Protein AF-A0AAU9JA07-F1 (afdb_monomer)

Foldseek 3Di:
DDDDDPPPPPCVVPDPPDWDDDVQLCWTQDPVVNDIDGPDPVSVVSVVVVVVVVVVVVLVVLVVVLVVLVVVLVVLVVLLVVLVVLVVCVVVCVVVVHPSVVVNVVRPNVVSVPPPVSVVSSVVSVVVSVVVVVD

Sequence (135 aa):
MVAPKPDINPDWRNEDFLPVSIPVLGAHFEVQRAAWVVESGESKSKESQIRNNYKREELRQGFLMHLLTDKEVKLMRVRKEIAMILKEHEGILDMQGFPVKELLAQTDVERLLKEEDIGEIGKTTTEIFKEKILS

Mean predicted aligned error: 16.99 Å

pLDDT: mean 70.87, std 13.8, range [40.56, 91.56]

Organism: NCBI:txid1481888

Solvent-accessible surface area (backbone atoms only — not comparable to full-atom values): 8055 Å² total; per-residue (Å²): 140,80,81,81,74,81,85,74,74,78,65,76,78,73,59,84,73,73,78,53,64,43,78,89,46,54,30,37,44,39,75,94,70,76,39,81,46,64,69,59,75,64,29,59,51,48,47,49,50,52,53,50,51,50,54,53,48,52,53,49,52,52,53,51,50,51,55,47,50,54,49,51,49,51,51,51,50,52,51,39,52,52,47,49,54,47,63,77,41,32,72,62,38,47,75,70,71,42,69,44,70,62,51,55,68,72,38,65,47,71,56,54,69,67,56,79,62,68,68,52,63,56,46,54,55,54,50,55,50,51,54,70,72,76,110

Nearest PDB structures (foldseek):
  5nik-assembly1_D  TM=5.398E-01  e=7.171E+00  Escherichia coli K-12
  8f2k-assembly1_G  TM=4.599E-01  e=4.352E+00  Saccharomyces cerevisiae
  6xj1-assembly1_A  TM=5.580E-01  e=9.205E+00  Schizosaccharomyces pombe 972h-

Structure (mmCIF, N/CA/C/O backbone):
data_AF-A0AAU9JA07-F1
#
_entry.id   AF-A0AAU9JA07-F1
#
loop_
_atom_site.group_PDB
_atom_site.id
_atom_site.type_symbol
_atom_site.label_atom_id
_atom_site.label_alt_id
_atom_site.label_comp_id
_atom_site.label_asym_id
_atom_site.label_entity_id
_atom_site.label_seq_id
_atom_site.pdbx_PDB_ins_code
_atom_site.Cartn_x
_atom_site.Cartn_y
_atom_site.Cartn_z
_atom_site.occupancy
_atom_site.B_iso_or_equiv
_atom_site.auth_seq_id
_atom_site.auth_comp_id
_atom_site.auth_asym_id
_atom_site.auth_atom_id
_atom_site.pdbx_PDB_model_num
ATOM 1 N N . MET A 1 1 ? 24.961 -49.270 -36.520 1.00 40.56 1 MET A N 1
ATOM 2 C CA . MET A 1 1 ? 23.718 -48.511 -36.274 1.00 40.56 1 MET A CA 1
ATOM 3 C C . MET A 1 1 ? 24.064 -47.039 -36.418 1.00 40.56 1 MET A C 1
ATOM 5 O O . MET A 1 1 ? 24.866 -46.551 -35.636 1.00 40.56 1 MET A O 1
ATOM 9 N N . VAL A 1 2 ? 23.591 -46.384 -37.479 1.00 42.81 2 VAL A N 1
ATOM 10 C CA . VAL A 1 2 ? 23.862 -44.965 -37.767 1.00 42.81 2 VAL A CA 1
ATOM 11 C C . VAL A 1 2 ? 22.560 -44.216 -37.508 1.00 42.81 2 VAL A C 1
ATOM 13 O O . VAL A 1 2 ? 21.531 -44.602 -38.056 1.00 42.81 2 VAL A O 1
ATOM 16 N N . ALA A 1 3 ? 22.585 -43.214 -36.628 1.00 48.97 3 ALA A N 1
ATOM 17 C CA . ALA A 1 3 ? 21.415 -42.387 -36.352 1.00 48.97 3 ALA A CA 1
ATOM 18 C C . ALA A 1 3 ? 21.004 -41.620 -37.625 1.00 48.97 3 ALA A C 1
ATOM 20 O O . ALA A 1 3 ? 21.891 -41.147 -38.347 1.00 48.97 3 ALA A O 1
ATOM 21 N N . PRO A 1 4 ? 19.699 -41.486 -37.924 1.00 52.22 4 PRO A N 1
ATOM 22 C CA . PRO A 1 4 ? 19.262 -40.669 -39.045 1.00 52.22 4 PRO A CA 1
ATOM 23 C C . PRO A 1 4 ? 19.662 -39.217 -38.775 1.00 52.22 4 PRO A C 1
ATOM 25 O O . PRO A 1 4 ? 19.437 -38.684 -37.687 1.00 52.22 4 PRO A O 1
ATOM 28 N N . LYS A 1 5 ? 20.308 -38.589 -39.762 1.00 60.59 5 LYS A N 1
ATOM 29 C CA . LYS A 1 5 ? 20.547 -37.145 -39.737 1.00 60.59 5 LYS A CA 1
ATOM 30 C C . LYS A 1 5 ? 19.185 -36.444 -39.735 1.00 60.59 5 LYS A C 1
ATOM 32 O O . LYS A 1 5 ? 18.294 -36.914 -40.439 1.00 60.59 5 LYS A O 1
ATOM 37 N N . PRO A 1 6 ? 19.009 -35.351 -38.976 1.00 54.81 6 PRO A N 1
ATOM 38 C CA . PRO A 1 6 ? 17.796 -34.563 -39.092 1.00 54.81 6 PRO A CA 1
ATOM 39 C C . PRO A 1 6 ? 17.710 -34.032 -40.525 1.00 54.81 6 PRO A C 1
ATOM 41 O O . PRO A 1 6 ? 18.677 -33.450 -41.027 1.00 54.81 6 PRO A O 1
ATOM 44 N N . ASP A 1 7 ? 16.569 -34.255 -41.174 1.00 55.75 7 ASP A N 1
ATOM 45 C CA . ASP A 1 7 ? 16.219 -33.604 -42.431 1.00 55.75 7 ASP A CA 1
ATOM 46 C C . ASP A 1 7 ? 16.084 -32.104 -42.156 1.00 55.75 7 ASP A C 1
ATOM 48 O O . ASP A 1 7 ? 15.031 -31.597 -41.772 1.00 55.75 7 ASP A O 1
ATOM 52 N N . ILE A 1 8 ? 17.196 -31.382 -42.282 1.00 55.81 8 ILE A N 1
ATOM 53 C CA . ILE A 1 8 ? 17.186 -29.925 -42.281 1.00 55.81 8 ILE A CA 1
ATOM 54 C C . ILE A 1 8 ? 16.647 -29.527 -43.648 1.00 55.81 8 ILE A C 1
ATOM 56 O O . ILE A 1 8 ? 17.390 -29.463 -44.627 1.00 55.81 8 ILE A O 1
ATOM 60 N N . ASN A 1 9 ? 15.336 -29.308 -43.707 1.00 54.88 9 ASN A N 1
ATOM 61 C CA . ASN A 1 9 ? 14.677 -28.742 -44.870 1.00 54.88 9 ASN A CA 1
ATOM 62 C C . ASN A 1 9 ? 15.345 -27.385 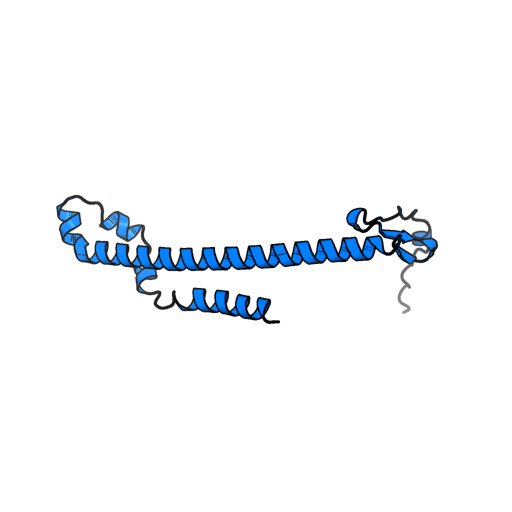-45.197 1.00 54.88 9 ASN A C 1
ATOM 64 O O . ASN A 1 9 ? 15.330 -26.496 -44.342 1.00 54.88 9 ASN A O 1
ATOM 68 N N . PRO A 1 10 ? 15.982 -27.201 -46.368 1.00 49.09 10 PRO A N 1
ATOM 69 C CA . PRO A 1 10 ? 16.710 -25.972 -46.691 1.00 49.09 10 PRO A CA 1
ATOM 70 C C . PRO A 1 10 ? 15.791 -24.802 -47.087 1.00 49.09 10 PRO A C 1
ATOM 72 O O . PRO A 1 10 ? 16.287 -23.714 -47.379 1.00 49.09 10 PRO A O 1
ATOM 75 N N . ASP A 1 11 ? 14.470 -25.004 -47.080 1.00 48.94 11 ASP A N 1
ATOM 76 C CA . ASP A 1 11 ? 13.485 -24.068 -47.634 1.00 48.94 11 ASP A CA 1
ATOM 77 C C . ASP A 1 11 ? 13.086 -22.894 -46.721 1.00 48.94 11 ASP A C 1
ATOM 79 O O . ASP A 1 11 ? 12.333 -22.021 -47.141 1.00 48.94 11 ASP A O 1
ATOM 83 N N . TRP A 1 12 ? 13.650 -22.775 -45.513 1.00 52.06 12 TRP A N 1
ATOM 84 C CA . TRP A 1 12 ? 13.447 -21.583 -44.664 1.00 52.06 12 TRP A CA 1
ATOM 85 C C . TRP A 1 12 ? 14.031 -20.296 -45.273 1.00 52.06 12 TRP A C 1
ATOM 87 O O . TRP A 1 12 ? 13.780 -19.199 -44.784 1.00 52.06 12 TRP A O 1
ATOM 97 N N . ARG A 1 13 ? 14.826 -20.408 -46.345 1.00 51.31 13 ARG A N 1
ATOM 98 C CA . ARG A 1 13 ? 15.372 -19.259 -47.081 1.00 51.31 13 ARG A CA 1
ATOM 99 C C . ARG A 1 13 ? 14.358 -18.562 -47.993 1.00 51.31 13 ARG A C 1
ATOM 101 O O . ARG A 1 13 ? 14.676 -17.482 -48.476 1.00 51.31 13 ARG A O 1
ATOM 108 N N . ASN A 1 14 ? 13.186 -19.160 -48.213 1.00 48.97 14 ASN A N 1
ATOM 109 C CA . ASN A 1 14 ? 12.135 -18.642 -49.094 1.00 48.97 14 ASN A CA 1
ATOM 110 C C . ASN A 1 14 ? 10.876 -18.200 -48.329 1.00 48.97 14 ASN A C 1
ATOM 112 O O . ASN A 1 14 ? 9.817 -18.035 -48.931 1.00 48.97 14 ASN A O 1
ATOM 116 N N . GLU A 1 15 ? 10.960 -18.012 -47.009 1.00 51.81 15 GLU A N 1
ATOM 117 C CA . GLU A 1 15 ? 9.952 -17.212 -46.320 1.00 51.81 15 GLU A CA 1
ATOM 118 C C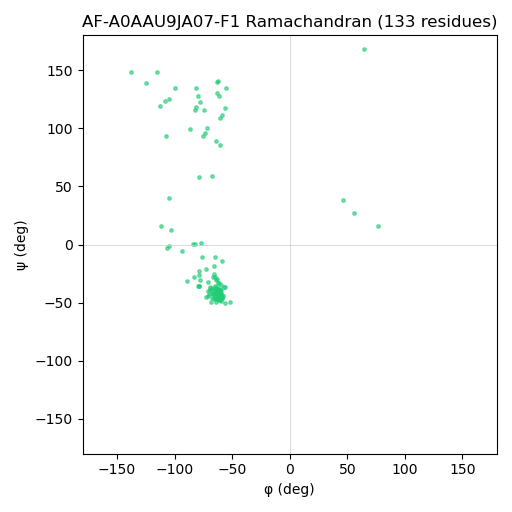 . GLU A 1 15 ? 10.227 -15.747 -46.667 1.00 51.81 15 GLU A C 1
ATOM 120 O O . GLU A 1 15 ? 11.292 -15.216 -46.348 1.00 51.81 15 GLU A O 1
ATOM 125 N N . ASP A 1 16 ? 9.289 -15.099 -47.363 1.00 53.19 16 ASP A N 1
ATOM 126 C CA . ASP A 1 16 ? 9.285 -13.650 -47.554 1.00 53.19 16 ASP A CA 1
ATOM 127 C C . ASP A 1 16 ? 9.186 -12.991 -46.170 1.00 53.19 16 ASP A C 1
ATOM 129 O O . ASP A 1 16 ? 8.100 -12.708 -45.658 1.00 53.19 16 ASP A O 1
ATOM 133 N N . PHE A 1 17 ? 10.334 -12.801 -45.515 1.00 53.94 17 PHE A N 1
ATOM 134 C CA . PHE A 1 17 ? 10.407 -12.138 -44.224 1.00 53.94 17 PHE A CA 1
ATOM 135 C C . PHE A 1 17 ? 9.873 -10.720 -44.399 1.00 53.94 17 PHE A C 1
ATOM 137 O O . PHE A 1 17 ? 10.503 -9.869 -45.031 1.00 53.94 17 PHE A O 1
ATOM 144 N N . LEU A 1 18 ? 8.687 -10.476 -43.837 1.00 57.69 18 LEU A N 1
ATOM 145 C CA . LEU A 1 18 ? 8.091 -9.151 -43.819 1.00 57.69 18 LEU A CA 1
ATOM 146 C C . LEU A 1 18 ? 9.085 -8.177 -43.169 1.00 57.69 18 LEU A C 1
ATOM 148 O O . LEU A 1 18 ? 9.664 -8.507 -42.129 1.00 57.69 18 LEU A O 1
ATOM 152 N N . PRO A 1 19 ? 9.298 -6.986 -43.753 1.00 59.09 19 PRO A N 1
ATOM 153 C CA . PRO A 1 19 ? 10.211 -6.006 -43.190 1.00 59.09 19 PRO A CA 1
ATOM 154 C C . PRO A 1 19 ? 9.760 -5.645 -41.770 1.00 59.09 19 PRO A C 1
ATOM 156 O O . PRO A 1 19 ? 8.714 -5.026 -41.564 1.00 59.09 19 PRO A O 1
ATOM 159 N N . VAL A 1 20 ? 10.553 -6.052 -40.776 1.00 65.00 20 VAL A N 1
ATOM 160 C CA . VAL A 1 20 ? 10.305 -5.727 -39.371 1.00 65.00 20 VAL A CA 1
ATOM 161 C C . VAL A 1 20 ? 10.829 -4.321 -39.126 1.00 65.00 20 VAL A C 1
ATOM 163 O O . VAL A 1 20 ? 12.022 -4.050 -39.275 1.00 65.00 20 VAL A O 1
ATOM 166 N N . SER A 1 21 ? 9.930 -3.417 -38.752 1.00 68.06 21 SER A N 1
ATOM 167 C CA . SER A 1 21 ? 10.284 -2.058 -38.352 1.00 68.06 21 SER A CA 1
ATOM 168 C C . SER A 1 21 ? 9.933 -1.825 -36.890 1.00 68.06 21 SER A C 1
ATOM 170 O O . SER A 1 21 ? 8.974 -2.389 -36.364 1.00 68.06 21 SER A O 1
ATOM 172 N N . ILE A 1 22 ? 10.725 -0.984 -36.230 1.00 65.62 22 ILE A N 1
ATOM 173 C CA . ILE A 1 22 ? 10.419 -0.411 -34.924 1.00 65.62 22 ILE A CA 1
ATOM 174 C C . ILE A 1 22 ? 10.077 1.061 -35.185 1.00 65.62 22 ILE A C 1
ATOM 176 O O . ILE A 1 22 ? 10.986 1.897 -35.229 1.00 65.62 22 ILE A O 1
ATOM 180 N N . PRO A 1 23 ? 8.785 1.406 -35.365 1.00 61.41 23 PRO A N 1
ATOM 181 C CA . PRO A 1 23 ? 8.366 2.742 -35.801 1.00 61.41 23 PRO A CA 1
ATOM 182 C C . PRO A 1 23 ? 8.823 3.839 -34.838 1.00 61.41 23 PRO A C 1
ATOM 184 O O . PRO A 1 23 ? 9.204 4.930 -35.245 1.00 61.41 23 PRO A O 1
ATOM 187 N N . VAL A 1 24 ? 8.843 3.509 -33.546 1.00 61.59 24 VAL A N 1
ATOM 188 C CA . VAL A 1 24 ? 9.243 4.401 -32.452 1.00 61.59 24 VAL A CA 1
ATOM 189 C C . VAL A 1 24 ? 10.717 4.820 -32.546 1.00 61.59 24 VAL A C 1
ATOM 191 O O . VAL A 1 24 ? 11.068 5.926 -32.140 1.00 61.59 24 VAL A O 1
ATOM 194 N N . LEU A 1 25 ? 11.576 3.959 -33.099 1.00 58.31 25 LEU A N 1
ATOM 195 C CA . LEU A 1 25 ? 13.014 4.205 -33.249 1.00 58.31 25 LEU A CA 1
ATOM 196 C C . LEU A 1 25 ? 13.413 4.544 -34.689 1.00 58.31 25 LEU A C 1
ATOM 198 O O . LEU A 1 25 ? 14.594 4.762 -34.936 1.00 58.31 25 LEU A O 1
ATOM 202 N N . GLY A 1 26 ? 12.467 4.556 -35.637 1.00 63.22 26 GLY A N 1
ATOM 203 C CA . GLY A 1 26 ? 12.780 4.703 -37.062 1.00 63.22 26 GLY A CA 1
ATOM 204 C C . GLY A 1 26 ? 13.760 3.637 -37.571 1.00 63.22 26 GLY A C 1
ATOM 205 O O . GLY A 1 26 ? 14.533 3.894 -38.490 1.00 63.22 26 GLY A O 1
ATOM 206 N N . ALA A 1 27 ? 13.779 2.462 -36.932 1.00 66.00 27 ALA A N 1
ATOM 207 C CA . ALA A 1 27 ? 14.695 1.377 -37.259 1.00 66.00 27 ALA A CA 1
ATOM 208 C C . ALA A 1 27 ? 13.979 0.342 -38.124 1.00 66.00 27 ALA A C 1
ATOM 210 O O . ALA A 1 27 ? 12.858 -0.063 -37.809 1.00 66.00 27 ALA A O 1
ATOM 211 N N . HIS A 1 28 ? 14.630 -0.108 -39.189 1.00 71.56 28 HIS A N 1
ATOM 212 C CA . HIS A 1 28 ? 14.137 -1.185 -40.038 1.00 71.56 28 HIS A CA 1
ATOM 213 C C . HIS A 1 28 ? 15.190 -2.285 -40.142 1.00 71.56 28 HIS A C 1
ATOM 215 O O . HIS A 1 28 ? 16.392 -2.021 -40.217 1.00 71.56 28 HIS A O 1
ATOM 221 N N . PHE A 1 29 ? 14.744 -3.536 -40.091 1.00 70.25 29 PHE A N 1
ATOM 222 C CA . PHE A 1 29 ? 15.626 -4.679 -40.254 1.00 70.25 29 PHE A CA 1
ATOM 223 C C . PHE A 1 29 ? 15.852 -4.943 -41.744 1.00 70.25 29 PHE A C 1
ATOM 225 O O . PHE A 1 29 ? 14.919 -5.270 -42.479 1.00 70.25 29 PHE A O 1
ATOM 232 N N . GLU A 1 30 ? 17.095 -4.793 -42.196 1.00 73.19 30 GLU A N 1
ATOM 233 C CA . GLU A 1 30 ? 17.479 -5.060 -43.577 1.00 73.19 30 GLU A CA 1
ATOM 234 C C . GLU A 1 30 ? 17.831 -6.548 -43.716 1.00 73.19 30 GLU A C 1
ATOM 236 O O . GLU A 1 30 ? 18.935 -6.986 -43.379 1.00 73.19 30 GLU A O 1
ATOM 241 N N . VAL A 1 31 ? 16.876 -7.334 -44.225 1.00 68.69 31 VAL A N 1
ATOM 242 C CA . VAL A 1 31 ? 16.984 -8.801 -44.374 1.00 68.69 31 VAL A CA 1
ATOM 243 C C . VAL A 1 31 ? 18.214 -9.199 -45.200 1.00 68.69 31 VAL A C 1
ATOM 245 O O . VAL A 1 31 ? 18.902 -10.157 -44.860 1.00 68.69 31 VAL A O 1
ATOM 248 N N . GLN A 1 32 ? 18.561 -8.416 -46.228 1.00 70.62 32 GLN A N 1
ATOM 249 C CA . GLN A 1 32 ? 19.717 -8.673 -47.101 1.00 70.62 32 GLN A CA 1
ATOM 250 C C . GLN A 1 32 ? 21.068 -8.583 -46.382 1.00 70.62 32 GLN A C 1
ATOM 252 O O . GLN A 1 32 ? 22.032 -9.226 -46.794 1.00 70.62 32 GLN A O 1
ATOM 257 N N . ARG A 1 33 ? 21.152 -7.785 -45.313 1.00 67.38 33 ARG A N 1
ATOM 258 C CA . ARG A 1 33 ? 22.373 -7.607 -44.516 1.00 67.38 33 ARG A CA 1
ATOM 259 C C . ARG A 1 33 ? 22.310 -8.308 -43.164 1.00 67.38 33 ARG A C 1
ATOM 261 O O . ARG A 1 33 ? 23.290 -8.260 -42.426 1.00 67.38 33 ARG A O 1
ATOM 268 N N . ALA A 1 34 ? 21.172 -8.929 -42.842 1.00 70.38 34 ALA A N 1
ATOM 269 C CA . ALA A 1 34 ? 20.853 -9.452 -41.517 1.00 70.38 34 ALA A CA 1
ATOM 270 C C . ALA A 1 34 ? 21.177 -8.444 -40.393 1.00 70.38 34 ALA A C 1
ATOM 272 O O . ALA A 1 34 ? 21.690 -8.814 -39.337 1.00 70.38 34 ALA A O 1
ATOM 273 N N . ALA A 1 35 ? 20.918 -7.154 -40.636 1.00 69.31 35 ALA A N 1
ATOM 274 C CA . ALA A 1 35 ? 21.334 -6.066 -39.759 1.00 69.31 35 ALA A CA 1
ATOM 275 C C . ALA A 1 35 ? 20.227 -5.022 -39.585 1.00 69.31 35 ALA A C 1
ATOM 277 O O . ALA A 1 35 ? 19.433 -4.760 -40.488 1.00 69.31 35 ALA A O 1
ATOM 278 N N . TRP A 1 36 ? 20.200 -4.396 -38.409 1.00 70.00 36 TRP A N 1
ATOM 279 C CA . TRP A 1 36 ? 19.332 -3.257 -38.135 1.00 70.00 36 TRP A CA 1
ATOM 280 C C . TRP A 1 36 ? 19.919 -1.991 -38.748 1.00 70.00 36 TRP A C 1
ATOM 282 O O . TRP A 1 36 ? 21.042 -1.600 -38.424 1.00 70.00 36 TRP A O 1
ATOM 292 N N . VAL A 1 37 ? 19.140 -1.340 -39.606 1.00 65.88 37 VAL A N 1
ATOM 293 C CA . VAL A 1 37 ? 19.485 -0.055 -40.204 1.00 65.88 37 VAL A CA 1
ATOM 294 C C . VAL A 1 37 ? 18.661 1.022 -39.514 1.00 65.88 37 VAL A C 1
ATOM 296 O O . VAL A 1 37 ? 17.438 0.937 -39.394 1.00 65.88 37 VAL A O 1
ATOM 299 N N . VAL A 1 38 ? 19.365 2.026 -39.002 1.00 64.06 38 VAL A N 1
ATOM 300 C CA . VAL A 1 38 ? 18.788 3.144 -38.260 1.00 64.06 38 VAL A CA 1
ATOM 301 C C . VAL A 1 38 ? 18.982 4.401 -39.096 1.00 64.06 38 VAL A C 1
ATOM 303 O O . VAL A 1 38 ? 20.118 4.784 -39.384 1.00 64.06 38 VAL A O 1
ATOM 306 N N . GLU A 1 39 ? 17.889 5.053 -39.488 1.00 59.12 39 GLU A N 1
ATOM 307 C CA . GLU A 1 39 ? 17.964 6.312 -40.227 1.00 59.12 39 GLU A CA 1
ATOM 308 C C . GLU A 1 39 ? 18.428 7.444 -39.291 1.00 59.12 39 GLU A C 1
ATOM 310 O O . GLU A 1 39 ? 17.667 8.017 -38.513 1.00 59.12 39 GLU A O 1
ATOM 315 N N . SER A 1 40 ? 19.721 7.769 -39.386 1.00 59.56 40 SER A N 1
ATOM 316 C CA . SER A 1 40 ? 20.379 8.985 -38.879 1.00 59.56 40 SER A CA 1
ATOM 317 C C . SER A 1 40 ? 20.416 9.227 -37.350 1.00 59.56 40 SER A C 1
ATOM 319 O O . SER A 1 40 ? 19.771 8.563 -36.538 1.00 59.56 40 SER A O 1
ATOM 321 N N . GLY A 1 41 ? 21.226 10.216 -36.940 1.00 58.34 41 GLY A N 1
ATOM 322 C CA . GLY A 1 41 ? 21.468 10.607 -35.542 1.00 58.34 41 GLY A CA 1
ATOM 323 C C . GLY A 1 41 ? 20.230 11.045 -34.744 1.00 58.34 41 GLY A C 1
ATOM 324 O O . GLY A 1 41 ? 20.289 11.059 -33.513 1.00 58.34 41 GLY A O 1
ATOM 325 N N . GLU A 1 42 ? 19.096 11.324 -35.398 1.00 62.19 42 GLU A N 1
ATOM 326 C CA . GLU A 1 42 ? 17.814 11.583 -34.725 1.00 62.19 42 GLU A CA 1
ATOM 327 C 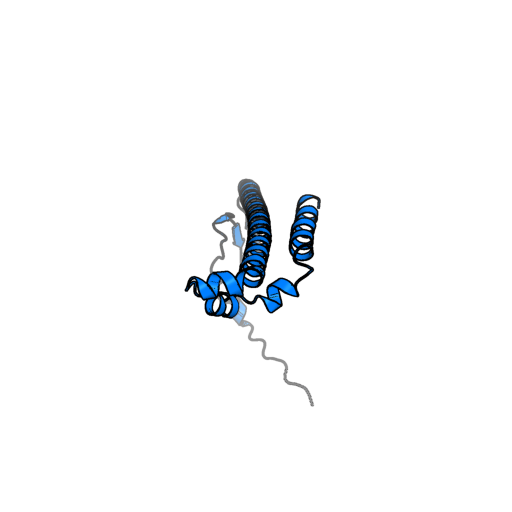C . GLU A 1 42 ? 17.309 10.380 -33.924 1.00 62.19 42 GLU A C 1
ATOM 329 O O . GLU A 1 42 ? 16.714 10.546 -32.860 1.00 62.19 42 GLU A O 1
ATOM 334 N N . SER A 1 43 ? 17.584 9.165 -34.390 1.00 64.62 43 SER A N 1
ATOM 335 C CA . SER A 1 43 ? 17.106 7.937 -33.754 1.00 64.62 43 SER A CA 1
ATOM 336 C C . SER A 1 43 ? 17.808 7.664 -32.421 1.00 64.62 43 SER A C 1
ATOM 338 O O . SER A 1 43 ? 17.169 7.221 -31.471 1.00 64.62 43 SER A O 1
ATOM 340 N N . LYS A 1 44 ? 19.087 8.053 -32.284 1.00 65.69 44 LYS A N 1
ATOM 341 C CA . LYS A 1 44 ? 19.803 8.023 -30.993 1.00 65.69 44 LYS A CA 1
ATOM 342 C C . LYS A 1 44 ? 19.235 9.039 -29.999 1.00 65.69 44 LYS A C 1
ATOM 344 O O . LYS A 1 44 ? 19.145 8.753 -28.808 1.00 65.69 44 LYS A O 1
ATOM 349 N N . SER A 1 45 ? 18.837 10.218 -30.484 1.00 70.75 45 SER A N 1
ATOM 350 C CA . SER A 1 45 ? 18.174 11.240 -29.662 1.00 70.75 45 SER A CA 1
ATOM 351 C C . SER A 1 45 ? 16.802 10.757 -29.180 1.00 70.75 45 SER A C 1
ATOM 353 O O . SER A 1 45 ? 16.512 10.833 -27.987 1.00 70.75 45 SER A O 1
ATOM 355 N N . LYS A 1 46 ? 15.995 10.169 -30.074 1.00 75.12 46 LYS A N 1
ATOM 356 C CA . LYS A 1 46 ? 14.689 9.572 -29.745 1.00 75.12 46 LYS A CA 1
ATOM 357 C C . LYS A 1 46 ? 14.828 8.410 -28.760 1.00 75.12 46 LYS A C 1
ATOM 359 O O . LYS A 1 46 ? 14.120 8.383 -27.757 1.00 75.12 46 LYS A O 1
ATOM 364 N N . GLU A 1 47 ? 15.789 7.509 -28.969 1.00 73.00 47 GLU A N 1
ATOM 365 C CA . GLU A 1 47 ? 16.089 6.425 -28.026 1.00 73.00 47 GLU A CA 1
ATOM 366 C C . GLU A 1 47 ? 16.496 6.975 -26.650 1.00 73.00 47 GLU A C 1
ATOM 368 O O . GLU A 1 47 ? 15.983 6.530 -25.622 1.00 73.00 47 GLU A O 1
ATOM 373 N N . SER A 1 48 ? 17.363 7.993 -26.614 1.00 78.19 48 SER A N 1
ATOM 374 C CA . SER A 1 48 ? 17.770 8.645 -25.367 1.00 78.19 48 SER A CA 1
ATOM 375 C C . SER A 1 48 ? 16.600 9.334 -24.661 1.00 78.19 48 SER A C 1
ATOM 377 O O . SER A 1 48 ? 16.521 9.280 -23.434 1.00 78.19 48 SER A O 1
ATOM 379 N N . GLN A 1 49 ? 15.690 9.976 -25.397 1.00 80.56 49 GLN A N 1
ATOM 380 C CA . GLN A 1 49 ? 14.488 10.594 -24.834 1.00 80.56 49 GLN A CA 1
ATOM 381 C C . GLN A 1 49 ? 13.545 9.545 -24.241 1.00 80.56 49 GLN A C 1
ATOM 383 O O . GLN A 1 49 ? 13.075 9.717 -23.118 1.00 80.56 49 GLN A O 1
ATOM 388 N N . ILE A 1 50 ? 13.315 8.436 -24.947 1.00 81.38 50 ILE A N 1
ATOM 389 C CA . ILE A 1 50 ? 12.482 7.329 -24.460 1.00 81.38 50 ILE A CA 1
ATOM 390 C C . ILE A 1 50 ? 13.100 6.712 -23.206 1.00 81.38 50 ILE A C 1
ATOM 392 O O . ILE A 1 50 ? 12.405 6.531 -22.208 1.00 81.38 50 ILE A O 1
ATOM 396 N N . ARG A 1 51 ? 14.413 6.461 -23.217 1.00 82.44 51 ARG A N 1
ATOM 397 C CA . ARG A 1 51 ? 15.140 5.918 -22.064 1.00 82.44 51 ARG A CA 1
ATOM 398 C C . ARG A 1 51 ? 15.056 6.851 -20.853 1.00 82.44 51 ARG A C 1
ATOM 400 O O . ARG A 1 51 ? 14.813 6.387 -19.742 1.00 82.44 51 ARG A O 1
ATOM 407 N N . ASN A 1 52 ? 15.193 8.161 -21.063 1.00 86.00 52 ASN A N 1
ATOM 408 C CA . ASN A 1 52 ? 15.047 9.156 -19.999 1.00 86.00 52 ASN A CA 1
ATOM 409 C C . ASN A 1 52 ? 13.614 9.230 -19.458 1.00 86.00 52 ASN A C 1
ATOM 411 O O . ASN A 1 52 ? 13.428 9.293 -18.243 1.00 86.00 52 ASN A O 1
ATOM 415 N N . ASN A 1 53 ? 12.604 9.185 -20.329 1.00 84.81 53 ASN A N 1
ATOM 416 C CA . ASN A 1 53 ? 11.201 9.182 -19.915 1.00 84.81 53 ASN A CA 1
ATOM 417 C C . ASN A 1 53 ? 10.859 7.926 -19.108 1.00 84.81 53 ASN A C 1
ATOM 419 O O . ASN A 1 53 ? 10.227 8.035 -18.061 1.00 84.81 53 ASN A O 1
ATOM 423 N N . TYR A 1 54 ? 11.338 6.759 -19.545 1.00 85.38 54 TYR A N 1
ATOM 424 C CA . TYR A 1 54 ? 11.163 5.506 -18.818 1.00 85.38 54 TYR A CA 1
ATOM 425 C C . TYR A 1 54 ? 11.823 5.559 -17.436 1.00 85.38 54 TYR A C 1
ATOM 427 O O . TYR A 1 54 ? 11.173 5.271 -16.436 1.00 85.38 54 TYR A O 1
ATOM 435 N N . LYS A 1 55 ? 13.079 6.024 -17.352 1.00 83.69 55 LYS A N 1
ATOM 436 C CA . LYS A 1 55 ? 13.786 6.177 -16.070 1.00 83.69 55 LYS A CA 1
ATOM 437 C C . LYS A 1 55 ? 13.063 7.147 -15.129 1.00 83.69 55 LYS A C 1
ATOM 439 O O . LYS A 1 55 ? 12.977 6.904 -13.929 1.00 83.69 55 LYS A O 1
ATOM 444 N N . ARG A 1 56 ? 12.516 8.245 -15.661 1.00 85.06 56 ARG A N 1
ATOM 445 C CA . ARG A 1 56 ? 11.729 9.208 -14.877 1.00 85.06 56 ARG A CA 1
ATOM 446 C C . ARG A 1 56 ? 10.441 8.587 -14.338 1.00 85.06 56 ARG A C 1
ATOM 448 O O . ARG A 1 56 ? 10.090 8.846 -13.189 1.00 85.06 56 ARG A O 1
ATOM 455 N N . GLU A 1 57 ? 9.752 7.794 -15.151 1.00 87.69 57 GLU A N 1
ATOM 456 C CA . GLU A 1 57 ? 8.530 7.113 -14.732 1.00 87.69 57 GLU A CA 1
ATOM 457 C C . GLU A 1 57 ? 8.825 6.011 -13.704 1.00 87.69 57 GLU A C 1
ATOM 459 O O . GLU A 1 57 ? 8.121 5.924 -12.703 1.00 87.69 57 GLU A O 1
ATOM 464 N N . GLU A 1 58 ? 9.919 5.257 -13.854 1.00 80.94 58 GLU A N 1
ATOM 465 C CA . GLU A 1 58 ? 10.361 4.270 -12.856 1.00 80.94 58 GLU A CA 1
ATOM 466 C C . GLU A 1 58 ? 10.639 4.931 -11.494 1.00 80.94 58 GLU A C 1
ATOM 468 O O . GLU A 1 58 ? 10.164 4.463 -10.458 1.00 80.94 58 GLU A O 1
ATOM 473 N N . LEU A 1 59 ? 11.344 6.069 -11.482 1.00 83.94 59 LEU A N 1
ATOM 474 C CA . LEU A 1 59 ? 11.594 6.834 -10.255 1.00 83.94 59 LEU A CA 1
ATOM 475 C C . LEU A 1 59 ? 10.298 7.355 -9.624 1.00 83.94 59 LEU A C 1
ATOM 477 O O . LEU A 1 59 ? 10.142 7.323 -8.401 1.00 83.94 59 LEU A O 1
ATOM 481 N N . ARG A 1 60 ? 9.355 7.822 -10.452 1.00 85.06 60 ARG A N 1
ATOM 482 C C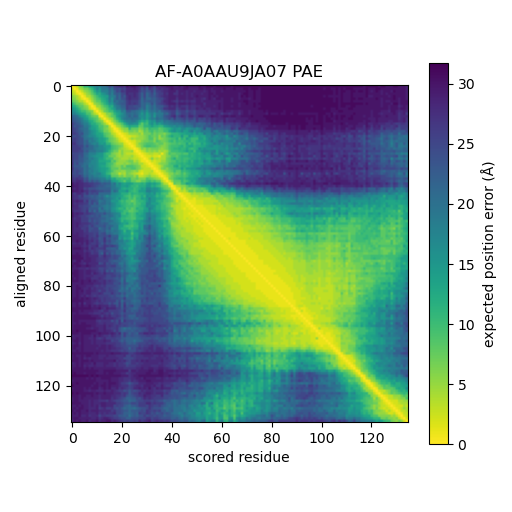A . ARG A 1 60 ? 8.041 8.279 -9.990 1.00 85.06 60 ARG A CA 1
ATOM 483 C C . ARG A 1 60 ? 7.255 7.138 -9.350 1.00 85.06 60 ARG A C 1
ATOM 485 O O . ARG A 1 60 ? 6.681 7.334 -8.281 1.00 85.06 60 ARG A O 1
ATOM 492 N N . GLN A 1 61 ? 7.240 5.968 -9.982 1.00 85.00 61 GLN A N 1
ATOM 493 C CA . GLN A 1 61 ? 6.585 4.775 -9.451 1.00 85.00 61 GLN A CA 1
ATOM 494 C C . GLN A 1 61 ? 7.216 4.344 -8.127 1.00 85.00 61 GLN A C 1
ATOM 496 O O . GLN A 1 61 ? 6.487 4.126 -7.163 1.00 85.00 61 GLN A O 1
ATOM 501 N N . GLY A 1 62 ? 8.550 4.321 -8.038 1.00 82.75 62 GLY A N 1
ATOM 502 C CA . GLY A 1 62 ? 9.255 4.039 -6.786 1.00 82.75 62 GLY A CA 1
ATOM 503 C C . GLY A 1 62 ? 8.844 4.996 -5.666 1.00 82.75 62 GLY A C 1
ATOM 504 O O . GLY A 1 62 ? 8.412 4.557 -4.604 1.00 82.75 62 GLY A O 1
ATOM 505 N N . PHE A 1 63 ? 8.860 6.306 -5.925 1.00 81.56 63 PHE A N 1
ATOM 506 C CA . PHE A 1 63 ? 8.439 7.308 -4.942 1.00 81.56 63 PHE A CA 1
ATOM 507 C C . PHE A 1 63 ? 6.990 7.112 -4.465 1.00 81.56 63 PHE A C 1
ATOM 509 O O . PHE A 1 63 ? 6.713 7.196 -3.267 1.00 81.56 63 PHE A O 1
ATOM 516 N N . LEU A 1 64 ? 6.063 6.837 -5.389 1.00 85.62 64 LEU A N 1
ATOM 517 C CA . LEU A 1 64 ? 4.665 6.575 -5.043 1.00 85.62 64 LEU A CA 1
ATOM 518 C C . LEU A 1 64 ? 4.517 5.315 -4.186 1.00 85.62 64 LEU A C 1
ATOM 520 O O . LEU A 1 64 ? 3.738 5.333 -3.234 1.00 85.62 64 LEU A O 1
ATOM 524 N N . MET A 1 65 ? 5.290 4.265 -4.475 1.00 83.00 65 MET A N 1
ATOM 525 C CA . MET A 1 65 ? 5.315 3.056 -3.654 1.00 83.00 65 MET A CA 1
ATOM 526 C C . MET A 1 65 ? 5.802 3.347 -2.231 1.00 83.00 65 MET A C 1
ATOM 528 O O . MET A 1 65 ? 5.141 2.916 -1.293 1.00 83.00 65 MET A O 1
ATOM 532 N N . HIS A 1 66 ? 6.856 4.152 -2.034 1.00 81.50 66 HIS A N 1
ATOM 533 C CA . HIS A 1 66 ? 7.263 4.556 -0.674 1.00 81.50 66 HIS A CA 1
ATOM 534 C C . HIS A 1 66 ? 6.168 5.291 0.073 1.00 81.50 66 HIS A C 1
ATOM 536 O O . HIS A 1 66 ? 5.905 4.992 1.235 1.00 81.50 66 HIS A O 1
ATOM 542 N N . LEU A 1 67 ? 5.523 6.252 -0.587 1.00 85.19 67 LEU A N 1
ATOM 543 C CA . LEU A 1 67 ? 4.465 7.020 0.051 1.00 85.19 67 LEU A CA 1
ATOM 544 C C . LEU A 1 67 ? 3.287 6.118 0.440 1.00 85.19 67 LEU A C 1
ATOM 546 O O . LEU A 1 67 ? 2.691 6.317 1.498 1.00 85.19 67 LEU A O 1
ATOM 550 N N . LEU A 1 68 ? 2.960 5.134 -0.400 1.00 86.00 68 LEU A N 1
ATOM 551 C CA . LEU A 1 68 ? 1.923 4.150 -0.122 1.00 86.00 68 LEU A CA 1
ATOM 552 C C . LEU A 1 68 ? 2.296 3.291 1.092 1.00 86.00 68 LEU A C 1
ATOM 554 O O . LEU A 1 68 ? 1.514 3.229 2.037 1.00 86.00 68 LEU A O 1
ATOM 558 N N . THR A 1 69 ? 3.510 2.739 1.128 1.00 82.38 69 THR A N 1
ATOM 559 C CA . THR A 1 69 ? 4.012 1.953 2.265 1.00 82.38 69 THR A CA 1
ATOM 560 C C . THR A 1 69 ? 4.006 2.764 3.564 1.00 82.38 69 THR A C 1
ATOM 562 O O . THR A 1 69 ? 3.527 2.290 4.593 1.00 82.38 69 THR A O 1
ATOM 565 N N . ASP A 1 70 ? 4.439 4.025 3.532 1.00 81.88 70 ASP A N 1
ATOM 566 C CA . ASP A 1 70 ? 4.387 4.919 4.695 1.00 81.88 70 ASP A CA 1
ATOM 567 C C . ASP A 1 70 ? 2.955 5.134 5.203 1.00 81.88 70 ASP A C 1
ATOM 569 O O . ASP A 1 70 ? 2.706 5.232 6.412 1.00 81.88 70 ASP A O 1
ATOM 573 N N . LYS A 1 71 ? 1.990 5.250 4.284 1.00 86.94 71 LYS A N 1
ATOM 574 C CA . LYS A 1 71 ? 0.573 5.404 4.627 1.00 86.94 71 LYS A CA 1
ATOM 575 C C . LYS A 1 71 ? -0.005 4.115 5.195 1.00 86.94 71 LYS A C 1
ATOM 577 O O . LYS A 1 71 ? -0.740 4.197 6.177 1.00 86.94 71 LYS A O 1
ATOM 582 N N . GLU A 1 72 ? 0.355 2.960 4.649 1.00 83.06 72 GLU A N 1
ATOM 583 C CA . GLU A 1 72 ? -0.035 1.648 5.173 1.00 83.06 72 GLU A CA 1
ATOM 584 C C . GLU A 1 72 ? 0.495 1.432 6.592 1.00 83.06 72 GLU A C 1
ATOM 586 O O . GLU A 1 72 ? -0.277 1.079 7.482 1.00 83.06 72 GLU A O 1
ATOM 591 N N . VAL A 1 73 ? 1.767 1.753 6.847 1.00 82.25 73 VAL A N 1
ATOM 592 C CA . VAL A 1 73 ? 2.376 1.682 8.185 1.00 82.25 73 VAL A CA 1
ATOM 593 C C . VAL A 1 73 ? 1.635 2.577 9.182 1.00 82.25 73 VAL A C 1
ATOM 595 O O . VAL A 1 73 ? 1.303 2.146 10.289 1.00 82.25 73 VAL A O 1
ATOM 598 N N . LYS A 1 74 ? 1.326 3.825 8.802 1.00 85.19 74 LYS A N 1
ATOM 599 C CA . LYS A 1 74 ? 0.546 4.741 9.655 1.00 85.19 74 LYS A CA 1
ATOM 600 C C . LYS A 1 74 ? -0.860 4.208 9.919 1.00 85.19 74 LYS A C 1
ATOM 602 O O . LYS A 1 74 ? -1.333 4.279 11.049 1.00 85.19 74 LYS A O 1
ATOM 607 N N . LEU A 1 75 ? -1.515 3.667 8.899 1.00 86.75 75 LEU A N 1
ATOM 608 C CA . LEU A 1 75 ? -2.864 3.124 9.001 1.00 86.75 75 LEU A CA 1
ATOM 609 C C . LEU A 1 75 ? -2.904 1.876 9.892 1.00 86.75 75 LEU A C 1
ATOM 611 O O . LEU A 1 75 ? -3.807 1.751 10.715 1.00 86.75 75 LEU A O 1
ATOM 615 N N . MET A 1 76 ? -1.900 1.004 9.802 1.00 82.50 76 MET A N 1
ATOM 616 C CA . MET A 1 76 ? -1.736 -0.128 10.715 1.00 82.50 76 MET A CA 1
ATOM 617 C C . MET A 1 76 ? -1.541 0.331 12.162 1.00 82.50 76 MET A C 1
ATOM 619 O O . MET A 1 76 ? -2.194 -0.199 13.060 1.00 82.50 76 MET A O 1
ATOM 623 N N . ARG A 1 77 ? -0.714 1.359 12.399 1.00 84.31 77 ARG A N 1
ATOM 624 C CA . ARG A 1 77 ? -0.519 1.929 13.742 1.00 84.31 77 ARG A CA 1
ATOM 625 C C . ARG A 1 77 ? -1.826 2.461 14.331 1.00 84.31 77 ARG A C 1
ATOM 627 O O . ARG A 1 77 ? -2.177 2.092 15.445 1.00 84.31 77 ARG A O 1
ATOM 634 N N . VAL A 1 78 ? -2.575 3.252 13.563 1.00 86.44 78 VAL A N 1
ATOM 635 C CA . VAL A 1 78 ? -3.872 3.791 14.004 1.00 86.44 78 VAL A CA 1
ATOM 636 C C . VAL A 1 78 ? -4.874 2.666 14.269 1.00 86.44 78 VAL A C 1
ATOM 638 O O . VAL A 1 78 ? -5.583 2.695 15.270 1.00 86.44 78 VAL A O 1
ATOM 641 N N . ARG A 1 79 ? -4.916 1.628 13.423 1.00 84.38 79 ARG A N 1
ATOM 642 C CA . ARG A 1 79 ? -5.763 0.448 13.667 1.00 84.38 79 ARG A CA 1
ATOM 643 C C . ARG A 1 79 ? -5.397 -0.264 14.968 1.00 84.38 79 ARG A C 1
ATOM 645 O O . ARG A 1 79 ? -6.298 -0.647 15.707 1.00 84.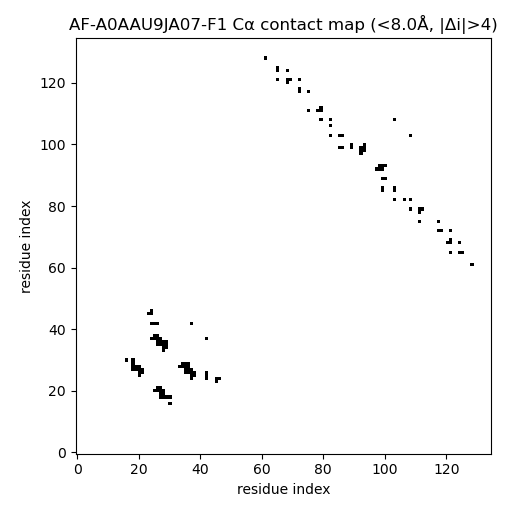38 79 ARG A O 1
ATOM 652 N N . LYS A 1 80 ? -4.102 -0.407 15.268 1.00 84.50 80 LYS A N 1
ATOM 653 C CA . LYS A 1 80 ? -3.619 -0.987 16.530 1.00 84.50 80 LYS A CA 1
ATOM 654 C C . LYS A 1 80 ? -4.035 -0.137 17.733 1.00 84.50 80 LYS A C 1
ATOM 656 O O . LYS A 1 80 ? -4.520 -0.687 18.714 1.00 84.50 80 LYS A O 1
ATOM 661 N N . GLU A 1 81 ? -3.910 1.186 17.644 1.00 86.19 81 GLU A N 1
ATOM 662 C CA . GLU A 1 81 ? -4.364 2.118 18.688 1.00 86.19 81 GLU A CA 1
ATOM 663 C C . GLU A 1 81 ? -5.873 2.004 18.940 1.00 86.19 81 GLU A C 1
ATOM 665 O O . GLU A 1 81 ? -6.291 1.838 20.083 1.00 86.19 81 GLU A O 1
ATOM 670 N N . ILE A 1 82 ? -6.691 1.999 17.882 1.00 86.56 82 ILE A N 1
ATOM 671 C CA . ILE A 1 82 ? -8.148 1.828 17.994 1.00 86.56 82 ILE A CA 1
ATOM 672 C C . ILE A 1 82 ? -8.490 0.479 18.635 1.00 86.56 82 ILE A C 1
ATOM 674 O O . ILE A 1 82 ? -9.320 0.426 19.539 1.00 86.56 82 ILE A O 1
ATOM 678 N N . ALA A 1 83 ? -7.838 -0.604 18.208 1.00 85.00 83 ALA A N 1
ATOM 679 C CA . ALA A 1 83 ? -8.054 -1.932 18.774 1.00 85.00 83 ALA A CA 1
ATOM 680 C C . ALA A 1 83 ? -7.706 -1.992 20.272 1.00 85.00 83 ALA A C 1
ATOM 682 O O . ALA A 1 83 ? -8.434 -2.612 21.046 1.00 85.00 83 ALA A O 1
ATOM 683 N N . MET A 1 84 ? -6.628 -1.322 20.697 1.00 86.12 84 MET A N 1
ATOM 684 C CA . MET A 1 84 ? -6.275 -1.213 22.115 1.00 86.12 84 MET A CA 1
ATOM 685 C C . MET A 1 84 ? -7.334 -0.443 22.904 1.00 86.12 84 MET A C 1
ATOM 687 O O . MET A 1 84 ? -7.772 -0.935 23.938 1.00 86.12 84 MET A O 1
ATOM 691 N N . ILE A 1 85 ? -7.795 0.704 22.396 1.00 87.75 85 ILE A N 1
ATOM 692 C CA . ILE A 1 85 ? -8.838 1.509 23.052 1.00 87.75 85 ILE A CA 1
ATOM 693 C C . ILE A 1 85 ? -10.131 0.701 23.196 1.00 87.75 85 ILE A C 1
ATOM 695 O O . ILE A 1 85 ? -10.714 0.672 24.280 1.00 87.75 85 ILE A O 1
ATOM 699 N N . LEU A 1 86 ? -10.559 0.020 22.127 1.00 86.25 86 LEU A N 1
ATOM 700 C CA . LEU A 1 86 ? -11.751 -0.830 22.132 1.00 86.25 86 LEU A CA 1
ATOM 701 C C . LEU A 1 86 ? -11.642 -1.952 23.167 1.00 86.25 86 LEU A C 1
ATOM 703 O O . LEU A 1 86 ? -12.607 -2.214 23.876 1.00 86.25 86 LEU A O 1
ATOM 707 N N . LYS A 1 87 ? -10.469 -2.583 23.280 1.00 86.56 87 LYS A N 1
ATOM 708 C CA . LYS A 1 87 ? -10.223 -3.648 24.256 1.00 86.56 87 LYS A CA 1
ATOM 709 C C . LYS A 1 87 ? -10.180 -3.126 25.694 1.00 86.56 87 LYS A C 1
ATOM 711 O O . LYS A 1 87 ? -10.747 -3.746 26.585 1.00 86.56 87 LYS A O 1
ATOM 716 N N . GLU A 1 88 ? -9.525 -1.993 25.932 1.00 89.44 88 GLU A N 1
ATOM 717 C CA . GLU A 1 88 ? -9.427 -1.375 27.261 1.00 89.44 88 GLU A CA 1
ATOM 718 C C . GLU A 1 88 ? -10.799 -0.922 27.784 1.00 89.44 88 GLU A C 1
ATOM 720 O O . GLU A 1 88 ? -11.098 -1.069 28.967 1.00 89.44 88 GLU A O 1
ATOM 725 N N . HIS A 1 89 ? -11.660 -0.430 26.890 1.00 89.50 89 HIS A N 1
ATOM 726 C CA . HIS A 1 89 ? -12.969 0.126 27.236 1.00 89.50 89 HIS A CA 1
ATOM 727 C C . HIS A 1 89 ? -14.137 -0.825 26.937 1.00 89.50 89 HIS A C 1
ATOM 729 O O . HIS A 1 89 ? -15.292 -0.398 26.992 1.00 89.50 89 HIS A O 1
ATOM 735 N N . GLU A 1 90 ? -13.865 -2.103 26.649 1.00 88.00 90 GLU A N 1
ATOM 736 C CA . GLU A 1 90 ? -14.869 -3.080 26.210 1.00 88.00 90 GLU A CA 1
ATOM 737 C C . GLU A 1 90 ? -16.070 -3.129 27.157 1.00 88.00 90 GLU A C 1
ATOM 739 O O . GLU A 1 90 ? -17.205 -2.991 26.715 1.00 88.00 90 GLU A O 1
ATOM 744 N N . GLY A 1 91 ? -15.829 -3.242 28.467 1.00 86.75 91 GLY A N 1
ATOM 745 C CA . GLY A 1 91 ? -16.905 -3.349 29.453 1.00 86.75 91 GLY A CA 1
ATOM 746 C C . GLY A 1 91 ? -17.811 -2.115 29.519 1.00 86.75 91 GLY A C 1
ATOM 747 O O . GLY A 1 91 ? -19.024 -2.256 29.638 1.00 86.75 91 GLY A O 1
ATOM 748 N N . ILE A 1 92 ? -17.249 -0.907 29.411 1.00 91.12 92 ILE A N 1
ATOM 749 C CA . ILE A 1 92 ? -18.028 0.344 29.457 1.00 91.12 92 ILE A CA 1
ATOM 750 C C . ILE A 1 92 ? -18.852 0.495 28.180 1.00 91.12 92 ILE A C 1
ATOM 752 O O . ILE A 1 92 ? -20.029 0.845 28.229 1.00 91.12 92 ILE A O 1
ATOM 756 N N . LEU A 1 93 ? -18.234 0.224 27.035 1.00 89.62 93 LEU A N 1
ATOM 757 C CA . LEU A 1 93 ? -18.868 0.363 25.733 1.00 89.62 93 LEU A CA 1
ATOM 758 C C . LEU A 1 93 ? -19.964 -0.696 25.519 1.00 89.62 93 LEU A C 1
ATOM 760 O O . LEU A 1 93 ? -21.031 -0.363 25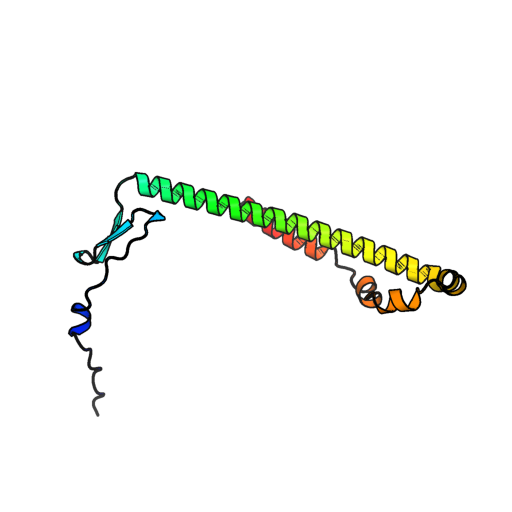.009 1.00 89.62 93 LEU A O 1
ATOM 764 N N . ASP A 1 94 ? -19.754 -1.929 25.985 1.00 90.25 94 ASP A N 1
ATOM 765 C CA . ASP A 1 94 ? -20.763 -2.999 25.971 1.00 90.25 94 ASP A CA 1
ATOM 766 C C . ASP A 1 94 ? -21.970 -2.626 26.852 1.00 90.25 94 ASP A C 1
ATOM 768 O O . ASP A 1 94 ? -23.117 -2.756 26.427 1.00 90.25 94 ASP A O 1
ATOM 772 N N . MET A 1 95 ? -21.735 -2.040 28.036 1.00 90.06 95 MET A N 1
ATOM 773 C CA . MET A 1 95 ? -22.809 -1.510 28.895 1.00 90.06 95 MET A CA 1
ATOM 774 C C . MET A 1 95 ? -23.586 -0.352 28.253 1.00 90.06 95 MET A C 1
ATOM 776 O O . MET A 1 95 ? -24.767 -0.170 28.544 1.00 90.06 95 MET A O 1
ATOM 780 N N . GLN A 1 96 ? -22.945 0.431 27.383 1.00 91.56 96 GLN A N 1
ATOM 781 C CA . GLN A 1 96 ? -23.574 1.519 26.628 1.00 91.56 96 GLN A CA 1
ATOM 782 C C . GLN A 1 96 ? -24.278 1.038 25.346 1.00 91.56 96 GLN A C 1
ATOM 784 O O . GLN A 1 96 ? -24.851 1.855 24.624 1.00 91.56 96 GLN A O 1
ATOM 789 N N . GLY A 1 97 ? -24.261 -0.268 25.059 1.00 87.31 97 GLY A N 1
ATOM 790 C CA . GLY A 1 97 ? -24.873 -0.851 23.865 1.00 87.31 97 GLY A CA 1
ATOM 791 C C . GLY A 1 97 ? -24.059 -0.651 22.584 1.00 87.31 97 GLY A C 1
ATOM 792 O O . GLY A 1 97 ? -24.593 -0.808 21.488 1.00 87.31 97 GLY A O 1
ATOM 793 N N . PHE A 1 98 ? -22.780 -0.288 22.695 1.00 90.06 98 PHE A N 1
ATOM 794 C CA . PHE A 1 98 ? -21.884 -0.187 21.549 1.00 90.06 98 PHE A CA 1
ATOM 795 C C . PHE A 1 98 ? -21.349 -1.584 21.175 1.00 90.06 98 PHE A C 1
ATOM 797 O O . PHE A 1 98 ? -20.911 -2.321 22.062 1.00 90.06 98 PHE A O 1
ATOM 804 N N . PRO A 1 99 ? -21.323 -1.968 19.882 1.00 87.00 99 PRO A N 1
ATOM 805 C CA . PRO A 1 99 ? -20.997 -3.329 19.445 1.00 87.00 99 PRO A CA 1
ATOM 806 C C . PRO A 1 99 ? -19.480 -3.606 19.446 1.00 87.00 99 PRO A C 1
ATOM 808 O O . PRO A 1 99 ? -18.889 -3.959 18.425 1.00 87.00 99 PRO A O 1
ATOM 811 N N . VAL A 1 100 ? -18.814 -3.449 20.597 1.00 86.69 100 VAL A N 1
ATOM 812 C CA . VAL A 1 100 ? -17.357 -3.644 20.713 1.00 86.69 100 VAL A CA 1
ATOM 813 C C . VAL A 1 100 ? -16.942 -5.060 20.356 1.00 86.69 100 VAL A C 1
ATOM 815 O O . VAL A 1 100 ? -15.967 -5.234 19.636 1.00 86.69 100 VAL A O 1
ATOM 818 N N . LYS A 1 101 ? -17.668 -6.074 20.835 1.00 83.06 101 LYS A N 1
ATOM 819 C CA . LYS A 1 101 ? -17.301 -7.484 20.636 1.00 83.06 101 LYS A CA 1
ATOM 820 C C . LYS A 1 101 ? -17.292 -7.879 19.161 1.00 83.06 101 LYS A C 1
ATOM 822 O O . LYS A 1 101 ? -16.385 -8.577 18.722 1.00 83.06 101 LYS A O 1
ATOM 827 N N . GLU A 1 102 ? -18.257 -7.388 18.385 1.00 84.25 102 GLU A N 1
ATOM 828 C CA . GLU A 1 102 ? -18.313 -7.614 16.936 1.00 84.25 102 GLU A CA 1
ATOM 829 C C . GLU A 1 102 ? -17.166 -6.898 16.218 1.00 84.25 102 GLU A C 1
ATOM 831 O O . GLU A 1 102 ? -16.514 -7.483 15.354 1.00 84.25 102 GLU A O 1
ATOM 836 N N . LEU A 1 103 ? -16.867 -5.657 16.614 1.00 81.69 103 LEU A N 1
ATOM 837 C CA . LEU A 1 103 ? -15.761 -4.888 16.045 1.00 81.69 103 LEU A CA 1
ATOM 838 C C . LEU A 1 103 ? -14.400 -5.510 16.369 1.00 81.69 103 LEU A C 1
ATOM 840 O O . LEU A 1 103 ? -13.569 -5.619 15.471 1.00 81.69 103 LEU A O 1
ATOM 844 N N . LEU A 1 104 ? -14.184 -5.964 17.607 1.00 81.25 104 LEU A N 1
ATOM 845 C CA . LEU A 1 104 ? -12.976 -6.678 18.035 1.00 81.25 104 LEU A CA 1
ATOM 846 C C . LEU A 1 104 ? -12.839 -8.056 17.375 1.00 81.25 104 LEU A C 1
ATOM 848 O O . LEU A 1 104 ? -11.719 -8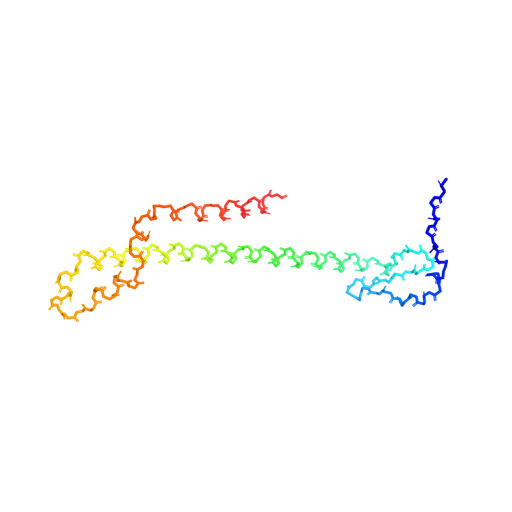.517 17.206 1.00 81.25 104 LEU A O 1
ATOM 852 N N . ALA A 1 105 ? -13.942 -8.709 16.996 1.00 79.56 105 ALA A N 1
ATOM 853 C CA . ALA A 1 105 ? -13.911 -9.970 16.254 1.00 79.56 105 ALA A CA 1
ATOM 854 C C . ALA A 1 105 ? -13.600 -9.772 14.759 1.00 79.56 105 ALA A C 1
ATOM 856 O O . ALA A 1 105 ? -13.014 -10.647 14.129 1.00 79.56 105 ALA A O 1
ATOM 857 N N . GLN A 1 106 ? -14.000 -8.633 14.183 1.00 74.50 106 GLN A N 1
ATOM 858 C CA . GLN A 1 106 ? -13.703 -8.269 12.790 1.00 74.50 106 GLN A CA 1
ATOM 859 C C . GLN A 1 106 ? -12.321 -7.642 12.618 1.00 74.50 106 GLN A C 1
ATOM 861 O O . GLN A 1 106 ? -11.726 -7.717 11.542 1.00 74.50 106 GLN A O 1
ATOM 866 N N . THR A 1 107 ? -11.811 -6.986 13.657 1.00 68.69 107 THR A N 1
ATOM 867 C CA . THR A 1 107 ? -10.414 -6.577 13.682 1.00 68.69 107 THR A CA 1
ATOM 868 C C . THR A 1 107 ? -9.578 -7.786 14.075 1.00 68.69 107 THR A C 1
ATOM 870 O O . THR A 1 107 ? -9.839 -8.423 15.083 1.00 68.69 107 THR A O 1
ATOM 873 N N . ASP A 1 108 ? -8.550 -8.113 13.294 1.00 66.75 108 ASP A N 1
ATOM 874 C CA . ASP A 1 108 ? -7.538 -9.119 13.646 1.00 66.75 108 ASP A CA 1
ATOM 875 C C . ASP A 1 108 ? -6.679 -8.614 14.832 1.00 66.75 108 ASP A C 1
ATOM 877 O O . ASP A 1 108 ? -5.466 -8.422 14.732 1.00 66.75 108 ASP A O 1
ATOM 881 N N . VAL A 1 109 ? -7.304 -8.318 15.974 1.00 62.94 109 VAL A N 1
ATOM 882 C CA . VAL A 1 109 ? -6.693 -7.651 17.130 1.00 62.94 109 VAL A CA 1
ATOM 883 C C . VAL A 1 109 ? -5.542 -8.477 17.681 1.00 62.94 109 VAL A C 1
ATOM 885 O O . VAL A 1 109 ? -4.498 -7.927 18.016 1.00 62.94 109 VAL A O 1
ATOM 888 N N . GLU A 1 110 ? -5.676 -9.804 17.712 1.00 60.34 110 GLU A N 1
ATOM 889 C CA . GLU A 1 110 ? -4.580 -10.677 18.130 1.00 60.34 110 GLU A CA 1
ATOM 890 C C . GLU A 1 110 ? -3.359 -10.578 17.217 1.00 60.34 110 GLU A C 1
ATOM 892 O O . GLU A 1 110 ? -2.233 -10.613 17.708 1.00 60.34 110 GLU A O 1
ATOM 897 N N . ARG A 1 111 ? -3.563 -10.431 15.906 1.00 64.94 111 ARG A N 1
ATOM 898 C CA . ARG A 1 111 ? -2.472 -10.273 14.943 1.00 64.94 111 ARG A CA 1
ATOM 899 C C . ARG A 1 111 ? -1.843 -8.885 15.058 1.00 64.94 111 ARG A C 1
ATOM 901 O O . ARG A 1 111 ? -0.628 -8.782 15.160 1.00 64.94 111 ARG A O 1
ATOM 908 N N . LEU A 1 112 ? -2.662 -7.836 15.151 1.00 60.91 112 LEU A N 1
ATOM 909 C CA . LEU A 1 112 ? -2.209 -6.450 15.329 1.00 60.91 112 LEU A CA 1
ATOM 910 C C . LEU A 1 112 ? -1.425 -6.248 16.637 1.00 60.91 112 LEU A C 1
ATOM 912 O O . LEU A 1 112 ? -0.506 -5.427 16.697 1.00 60.91 112 LEU A O 1
ATOM 916 N N . LEU A 1 113 ? -1.777 -6.983 17.696 1.00 60.88 113 LEU A N 1
ATOM 917 C CA . LEU A 1 113 ? -1.074 -6.947 18.979 1.00 60.88 113 LEU A CA 1
ATOM 918 C C . LEU A 1 113 ? 0.226 -7.765 18.962 1.00 60.88 113 LEU A C 1
ATOM 920 O O . LEU A 1 113 ? 1.189 -7.323 19.582 1.00 60.88 113 LEU A O 1
ATOM 924 N N . LYS A 1 114 ? 0.263 -8.903 18.249 1.00 64.25 114 LYS A N 1
ATOM 925 C CA . LYS A 1 114 ? 1.445 -9.782 18.120 1.00 64.25 114 LYS A CA 1
ATOM 926 C C . LYS A 1 114 ? 2.482 -9.272 17.113 1.00 64.25 114 LYS A C 1
ATOM 928 O O . LYS A 1 114 ? 3.655 -9.598 17.248 1.00 64.25 114 LYS A O 1
ATOM 933 N N . GLU A 1 115 ? 2.082 -8.483 16.117 1.00 57.59 115 GLU A N 1
ATOM 934 C CA . GLU A 1 115 ? 3.014 -7.844 15.183 1.00 57.59 115 GLU A CA 1
ATOM 935 C C . GLU A 1 115 ? 3.748 -6.683 15.895 1.00 57.59 115 GLU A C 1
ATOM 937 O O . GLU A 1 115 ? 3.233 -5.565 16.030 1.00 57.59 115 GLU A O 1
ATOM 942 N N . GLU A 1 116 ? 4.951 -6.971 16.404 1.00 53.78 116 GLU A N 1
ATOM 943 C CA . GLU A 1 116 ? 5.906 -5.978 16.927 1.00 53.78 116 GLU A CA 1
ATOM 944 C C . GLU A 1 116 ? 6.683 -5.259 15.799 1.00 53.78 116 GLU A C 1
ATOM 946 O O . GLU A 1 116 ? 7.059 -4.099 15.964 1.00 53.78 116 GLU A O 1
ATOM 951 N N . ASP A 1 117 ? 6.805 -5.854 14.605 1.00 51.84 117 ASP A N 1
ATOM 952 C CA . ASP A 1 117 ? 7.752 -5.413 13.560 1.00 51.84 117 ASP A CA 1
ATOM 953 C C . ASP A 1 117 ? 7.150 -4.661 12.360 1.00 51.84 117 ASP A C 1
ATOM 955 O O . ASP A 1 117 ? 7.594 -4.762 11.216 1.00 51.84 117 ASP A O 1
ATOM 959 N N . ILE A 1 118 ? 6.180 -3.779 12.598 1.00 54.56 118 ILE A N 1
ATOM 960 C CA . ILE A 1 118 ? 5.682 -2.871 11.539 1.00 54.56 118 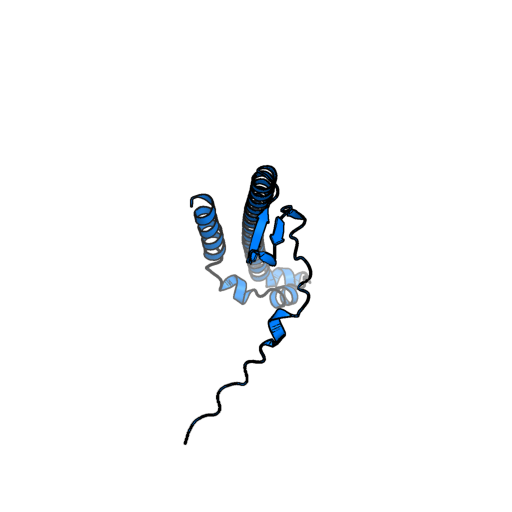ILE A CA 1
ATOM 961 C C . ILE A 1 118 ? 6.790 -1.877 11.101 1.00 54.56 118 ILE A C 1
ATOM 963 O O . ILE A 1 118 ? 6.744 -1.289 10.019 1.00 54.56 118 ILE A O 1
ATOM 967 N N . GLY A 1 119 ? 7.824 -1.698 11.931 1.00 49.00 119 GLY A N 1
ATOM 968 C CA . GLY A 1 119 ? 8.979 -0.849 11.644 1.00 49.00 119 GLY A CA 1
ATOM 969 C C . GLY A 1 119 ? 9.952 -1.403 10.597 1.00 49.00 119 GLY A C 1
ATOM 970 O O . GLY A 1 119 ? 10.690 -0.609 10.014 1.00 49.00 119 GLY A O 1
ATOM 971 N N . GLU A 1 120 ? 9.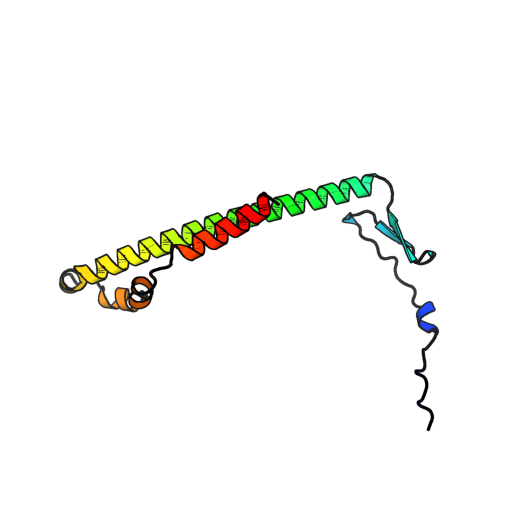967 -2.713 10.331 1.00 54.06 120 GLU A N 1
ATOM 972 C CA . GLU A 1 120 ? 10.914 -3.313 9.377 1.00 54.06 120 GLU A CA 1
ATOM 973 C C . GLU A 1 120 ? 10.481 -3.137 7.916 1.00 54.06 120 GLU A C 1
ATOM 975 O O . GLU A 1 120 ? 11.315 -2.845 7.061 1.00 54.06 120 GLU A O 1
ATOM 980 N N . ILE A 1 121 ? 9.176 -3.190 7.630 1.00 54.81 121 ILE A N 1
ATOM 981 C CA . ILE A 1 121 ? 8.623 -3.079 6.264 1.00 54.81 121 ILE A CA 1
ATOM 982 C C . ILE A 1 121 ? 8.887 -1.686 5.657 1.00 54.81 121 ILE A C 1
ATOM 984 O O . ILE A 1 121 ? 9.205 -1.542 4.474 1.00 54.81 121 ILE A O 1
ATOM 988 N N . GLY A 1 122 ? 8.795 -0.635 6.479 1.00 50.59 122 GLY A N 1
ATOM 989 C CA . GLY A 1 122 ? 9.121 0.729 6.053 1.00 50.59 122 GLY A CA 1
ATOM 990 C C . GLY A 1 122 ? 10.619 0.925 5.806 1.00 50.59 122 GLY A C 1
ATOM 991 O O . GLY A 1 122 ? 11.003 1.620 4.864 1.00 50.59 122 GLY A O 1
ATOM 992 N N . LYS A 1 123 ? 11.479 0.285 6.610 1.00 55.12 123 LYS A N 1
ATOM 993 C CA . LYS A 1 123 ? 12.939 0.385 6.468 1.00 55.12 123 LYS A CA 1
ATOM 994 C C . LYS A 1 123 ? 13.427 -0.297 5.194 1.00 55.12 123 LYS A C 1
ATOM 996 O O . LYS A 1 123 ? 14.092 0.370 4.407 1.00 55.12 123 LYS A O 1
ATOM 1001 N N . THR A 1 124 ? 13.012 -1.538 4.927 1.00 58.59 124 THR A N 1
ATOM 1002 C CA . THR A 1 124 ? 13.449 -2.289 3.734 1.00 58.59 124 THR A CA 1
ATOM 1003 C C . THR A 1 124 ? 13.079 -1.574 2.442 1.00 58.59 124 THR A C 1
ATOM 1005 O O . THR A 1 124 ? 13.919 -1.406 1.564 1.00 58.59 124 THR A O 1
ATOM 1008 N N . THR A 1 125 ? 11.848 -1.073 2.331 1.00 54.09 125 THR A N 1
ATOM 1009 C CA . THR A 1 125 ? 11.410 -0.373 1.117 1.00 54.09 125 THR A CA 1
ATOM 1010 C C . THR A 1 125 ? 12.227 0.917 0.929 1.00 54.09 125 THR A C 1
ATOM 1012 O O . THR A 1 125 ? 12.787 1.155 -0.140 1.00 54.09 125 THR A O 1
ATOM 1015 N N . THR A 1 126 ? 12.391 1.726 1.981 1.00 59.72 126 THR A N 1
ATOM 1016 C CA . THR A 1 126 ? 13.157 2.987 1.917 1.00 59.72 126 THR A CA 1
ATOM 1017 C C . THR A 1 126 ? 14.647 2.767 1.623 1.00 59.72 126 THR A C 1
ATOM 1019 O O . THR A 1 126 ? 15.260 3.568 0.915 1.00 59.72 126 THR A O 1
ATOM 1022 N N . GLU A 1 127 ? 15.237 1.694 2.147 1.00 61.84 127 GLU A N 1
ATOM 1023 C CA . GLU A 1 127 ? 16.629 1.304 1.895 1.00 61.84 127 GLU A CA 1
ATOM 1024 C C . GLU A 1 127 ? 16.830 0.863 0.438 1.00 61.84 127 GLU A C 1
ATOM 1026 O O . GLU A 1 127 ? 17.703 1.412 -0.236 1.00 61.84 127 GLU A O 1
ATOM 1031 N N . ILE A 1 128 ? 15.941 0.018 -0.100 1.00 61.06 128 ILE A N 1
ATOM 1032 C CA . ILE A 1 128 ? 15.962 -0.423 -1.510 1.00 61.06 128 ILE A CA 1
ATOM 1033 C C . ILE A 1 128 ? 15.892 0.768 -2.484 1.00 61.06 128 ILE A C 1
ATOM 1035 O O . ILE A 1 128 ? 16.532 0.779 -3.538 1.00 61.06 128 ILE A O 1
ATOM 1039 N N . PHE A 1 129 ? 15.128 1.808 -2.155 1.00 63.12 129 PHE A N 1
ATOM 1040 C CA . PHE A 1 129 ? 15.007 2.988 -3.017 1.00 63.12 129 PHE A CA 1
ATOM 1041 C C . PHE A 1 129 ? 16.170 3.955 -2.917 1.00 63.12 129 PHE A C 1
ATOM 1043 O O . PHE A 1 129 ? 16.575 4.530 -3.928 1.00 63.12 129 PHE A O 1
ATOM 1050 N N . LYS A 1 130 ? 16.744 4.112 -1.723 1.00 65.00 130 LYS A N 1
ATOM 1051 C CA . LYS A 1 130 ? 17.992 4.860 -1.565 1.00 65.00 130 LYS A CA 1
ATOM 1052 C C . LYS A 1 130 ? 19.118 4.215 -2.371 1.00 65.00 130 LYS A C 1
ATOM 1054 O O . LYS A 1 130 ? 19.836 4.940 -3.053 1.00 65.00 130 LYS A O 1
ATOM 1059 N N . GLU A 1 131 ? 19.221 2.887 -2.361 1.00 66.44 131 GLU A N 1
ATOM 1060 C CA . GLU A 1 131 ? 20.191 2.153 -3.185 1.00 66.44 131 GLU A CA 1
ATOM 1061 C C . GLU A 1 131 ? 19.956 2.364 -4.688 1.00 66.44 131 GLU A C 1
ATOM 1063 O O . GLU A 1 131 ? 20.902 2.643 -5.421 1.00 66.44 131 GLU A O 1
ATOM 1068 N N . LYS A 1 132 ? 18.697 2.338 -5.153 1.00 62.22 132 LYS A N 1
ATOM 1069 C CA . LYS A 1 132 ? 18.358 2.585 -6.569 1.00 62.22 132 LYS A CA 1
ATOM 1070 C C . LYS A 1 132 ? 18.638 4.012 -7.062 1.00 62.22 132 LYS A C 1
ATOM 1072 O O . LYS A 1 132 ? 18.789 4.201 -8.266 1.00 62.22 132 LYS A O 1
ATOM 1077 N N . ILE A 1 133 ? 18.651 5.016 -6.183 1.00 60.25 133 ILE A N 1
ATOM 1078 C CA . ILE A 1 133 ? 18.910 6.420 -6.561 1.00 60.25 133 ILE A CA 1
ATOM 1079 C C . ILE A 1 133 ? 20.404 6.762 -6.521 1.00 60.25 133 ILE A C 1
ATOM 1081 O O . ILE A 1 133 ? 20.842 7.629 -7.276 1.00 60.25 133 ILE A O 1
ATOM 1085 N N . LEU A 1 134 ? 21.163 6.130 -5.623 1.00 54.06 134 LEU A N 1
ATOM 1086 C CA . LEU A 1 134 ? 22.578 6.435 -5.380 1.00 54.06 134 LEU A CA 1
ATOM 1087 C C . LEU A 1 134 ? 23.556 5.557 -6.187 1.00 54.06 134 LEU A C 1
ATOM 1089 O O . LEU A 1 134 ? 24.758 5.818 -6.140 1.00 54.06 134 LEU A O 1
ATOM 1093 N N . SER A 1 135 ? 23.052 4.555 -6.918 1.00 46.72 135 SER A N 1
ATOM 1094 C CA . SER A 1 135 ? 23.788 3.754 -7.912 1.00 46.72 135 SER A CA 1
ATOM 1095 C C . SER A 1 135 ? 23.730 4.354 -9.317 1.00 46.72 135 SER A C 1
ATOM 1097 O O . SER A 1 135 ? 24.652 4.008 -10.091 1.00 46.72 135 SER A O 1
#

Secondary structure (DSSP, 8-state):
--PPPP---GGGGGS-----EEGGGTEEEEGGGTEEEE-STHHHHHHHHHHHHHHHHHHHHHHHHHHHHHHHHHHHHHHHHHHHHHHHTHHHHHHTT--HHHHHHHTTHHHHHH---HHHHHHHHHHHHHHHHH-

Radius of gyration: 30.77 Å; Cα contacts (8 Å, |Δi|>4): 70; chains: 1; bounding box: 49×60×79 Å